Protein AF-A0A1F9WKV0-F1 (afdb_monomer_lite)

Foldseek 3Di:
DDDDDDDDDDDDDDDPDDDDPPPPPPFDWFKKAQADDDPVQDAPDPALQVQCCVQQPHPDADCAAQFPPGRDGFDHFTWIWTPDPVGRFIFTGGHHPVVSVVHGDMGTGTPSTDGHGSPCCVGVVPD

Structure (mmCIF, N/CA/C/O backbone):
data_AF-A0A1F9WKV0-F1
#
_entry.id   AF-A0A1F9WKV0-F1
#
loop_
_atom_site.group_PDB
_atom_site.id
_atom_site.type_symbol
_atom_site.label_atom_id
_atom_site.label_alt_id
_atom_site.label_comp_id
_atom_site.label_asym_id
_atom_site.label_entity_id
_atom_site.label_seq_id
_atom_site.pdbx_PDB_ins_code
_atom_site.Cartn_x
_atom_site.Cartn_y
_atom_site.Cartn_z
_atom_site.occupancy
_atom_site.B_iso_or_equiv
_atom_site.auth_seq_id
_atom_site.auth_comp_id
_atom_site.auth_asym_id
_atom_site.auth_atom_id
_atom_site.pdbx_PDB_model_num
ATOM 1 N N . MET A 1 1 ? -14.863 81.003 -12.537 1.00 40.56 1 MET A N 1
ATOM 2 C CA . MET A 1 1 ? -15.335 80.051 -13.563 1.00 40.56 1 MET A CA 1
ATOM 3 C C . MET A 1 1 ? -14.531 78.778 -13.383 1.00 40.56 1 MET A C 1
ATOM 5 O O . MET A 1 1 ? -13.313 78.868 -13.305 1.00 40.56 1 MET A O 1
ATOM 9 N N . LEU A 1 2 ? -15.208 77.649 -13.170 1.00 36.56 2 LEU A N 1
ATOM 10 C CA . LEU A 1 2 ? -14.576 76.341 -12.999 1.00 36.56 2 LEU A CA 1
ATOM 11 C C . LEU A 1 2 ? -13.842 75.949 -14.285 1.00 36.56 2 LEU A C 1
ATOM 13 O O . LEU A 1 2 ? -14.409 76.089 -15.364 1.00 36.56 2 LEU A O 1
ATOM 17 N N . ASN A 1 3 ? -12.619 75.439 -14.169 1.00 33.00 3 ASN A N 1
ATOM 18 C CA . ASN A 1 3 ? -12.333 74.047 -14.508 1.00 33.00 3 ASN A CA 1
ATOM 19 C C . ASN A 1 3 ? -10.901 73.684 -14.121 1.00 33.00 3 ASN A C 1
ATOM 21 O O . ASN A 1 3 ? -9.971 74.483 -14.202 1.00 33.00 3 ASN A O 1
ATOM 25 N N . ALA A 1 4 ? -10.795 72.460 -13.633 1.00 35.16 4 ALA A N 1
ATOM 26 C CA . ALA A 1 4 ? -9.629 71.859 -13.037 1.00 35.16 4 ALA A CA 1
ATOM 27 C C . ALA A 1 4 ? -8.910 70.956 -14.052 1.00 35.16 4 ALA A C 1
ATOM 29 O O . ALA A 1 4 ? -9.518 70.511 -15.021 1.00 35.16 4 ALA A O 1
ATOM 30 N N . HIS A 1 5 ? -7.631 70.677 -13.803 1.00 31.47 5 HIS A N 1
ATOM 31 C CA . HIS A 1 5 ? -7.059 69.333 -13.627 1.00 31.47 5 HIS A CA 1
ATOM 32 C C . HIS A 1 5 ? -5.534 69.431 -13.703 1.00 31.47 5 HIS A C 1
ATOM 34 O O . HIS A 1 5 ? -4.961 69.930 -14.670 1.00 31.47 5 HIS A O 1
ATOM 40 N N . GLY A 1 6 ? -4.907 69.022 -12.599 1.00 36.81 6 GLY A N 1
ATOM 41 C CA . GLY A 1 6 ? -3.469 69.050 -12.389 1.00 36.81 6 GLY A CA 1
ATOM 42 C C . GLY A 1 6 ? -2.719 67.950 -13.148 1.00 36.81 6 GLY A C 1
ATOM 43 O O . GLY A 1 6 ? -3.337 67.057 -13.729 1.00 36.81 6 GLY A O 1
ATOM 44 N N . PRO A 1 7 ? -1.380 68.027 -13.152 1.00 43.78 7 PRO A N 1
ATOM 45 C CA . PRO A 1 7 ? -0.519 67.178 -13.962 1.00 43.78 7 PRO A CA 1
ATOM 46 C C . PRO A 1 7 ? -0.025 65.931 -13.212 1.00 43.78 7 PRO A C 1
ATOM 48 O O . PRO A 1 7 ? 0.109 65.928 -11.990 1.00 43.78 7 PRO A O 1
ATOM 51 N N . GLY A 1 8 ? 0.348 64.914 -13.989 1.00 33.75 8 GLY A N 1
ATOM 52 C CA . GLY A 1 8 ? 1.022 63.694 -13.538 1.00 33.75 8 GLY A CA 1
ATOM 53 C C . GLY A 1 8 ? 0.222 62.461 -13.954 1.00 33.75 8 GLY A C 1
ATOM 54 O O . GLY A 1 8 ? -0.997 62.477 -13.926 1.00 33.75 8 GLY A O 1
ATOM 55 N N . SER A 1 9 ? 0.797 61.349 -14.380 1.00 35.16 9 SER A N 1
ATOM 56 C CA . SER A 1 9 ? 2.184 60.900 -14.401 1.00 35.16 9 SER A CA 1
ATOM 57 C C . SER A 1 9 ? 2.159 59.498 -15.025 1.00 35.16 9 SER A C 1
ATOM 59 O O . SER A 1 9 ? 1.165 58.796 -14.880 1.00 35.16 9 SER A O 1
ATOM 61 N N . VAL A 1 10 ? 3.239 59.154 -15.728 1.00 38.50 10 VAL A N 1
ATOM 62 C CA . VAL A 1 10 ? 3.766 57.823 -16.095 1.00 38.50 10 VAL A CA 1
ATOM 63 C C . VAL A 1 10 ? 2.858 56.581 -16.005 1.00 38.50 10 VAL A C 1
ATOM 65 O O . VAL A 1 10 ? 2.289 56.251 -14.970 1.00 38.50 10 VAL A O 1
ATOM 68 N N . GLN A 1 11 ? 2.838 55.817 -17.101 1.00 41.34 11 GLN A N 1
ATOM 69 C CA . GLN A 1 11 ? 2.266 54.475 -17.155 1.00 41.34 11 GLN A CA 1
ATOM 70 C C . GLN A 1 11 ? 2.958 53.536 -16.155 1.00 41.34 11 GLN A C 1
ATOM 72 O O . GLN A 1 11 ? 4.177 53.385 -16.184 1.00 41.34 11 GLN A O 1
ATOM 77 N N . TYR A 1 12 ? 2.167 52.864 -15.324 1.00 34.97 12 TYR A N 1
ATOM 78 C CA . TYR A 1 12 ? 2.521 51.588 -14.716 1.00 34.97 12 TYR A CA 1
ATOM 79 C C . TYR A 1 12 ? 1.264 50.718 -14.666 1.00 34.97 12 TYR A C 1
ATOM 81 O O . TYR A 1 12 ? 0.156 51.195 -14.416 1.00 34.97 12 TYR A O 1
ATOM 89 N N . GLU A 1 13 ? 1.449 49.456 -15.030 1.00 46.75 13 GLU A N 1
ATOM 90 C CA . GLU A 1 13 ? 0.392 48.484 -15.258 1.00 46.75 13 GLU A CA 1
ATOM 91 C C . GLU A 1 13 ? -0.344 48.115 -13.964 1.00 46.75 13 GLU A C 1
ATOM 93 O O . GLU A 1 13 ? 0.169 48.234 -12.850 1.00 46.75 13 GLU A O 1
ATOM 98 N N . ILE A 1 14 ? -1.592 47.703 -14.166 1.00 49.41 14 ILE A N 1
ATOM 99 C CA . ILE A 1 14 ? -2.643 47.494 -13.175 1.00 49.41 14 ILE A CA 1
ATOM 100 C C . ILE A 1 14 ? -2.153 46.661 -11.982 1.00 49.41 14 ILE A C 1
ATOM 102 O O . ILE A 1 14 ? -1.659 45.540 -12.107 1.00 49.41 14 ILE A O 1
ATOM 106 N N . THR A 1 15 ? -2.365 47.241 -10.805 1.00 42.72 15 THR A N 1
ATOM 107 C CA . THR A 1 15 ? -2.145 46.679 -9.477 1.00 42.72 15 THR A CA 1
ATOM 108 C C . THR A 1 15 ? -2.878 45.346 -9.299 1.00 42.72 15 THR A C 1
ATOM 110 O O . THR A 1 15 ? -4.099 45.322 -9.133 1.00 42.72 15 THR A O 1
ATOM 113 N N . HIS A 1 16 ? -2.141 44.236 -9.255 1.00 49.53 16 HIS A N 1
ATOM 114 C CA . HIS A 1 16 ? -2.632 43.019 -8.611 1.00 49.53 16 HIS A CA 1
ATOM 115 C C . HIS A 1 16 ? -2.554 43.231 -7.096 1.00 49.53 16 HIS A C 1
ATOM 117 O O . HIS A 1 16 ? -1.478 43.239 -6.501 1.00 49.53 16 HIS A O 1
ATOM 123 N N . ASN A 1 17 ? -3.717 43.490 -6.503 1.00 48.78 17 ASN A N 1
ATOM 124 C CA . ASN A 1 17 ? -3.895 43.732 -5.080 1.00 48.78 17 ASN A CA 1
ATOM 125 C C . ASN A 1 17 ? -3.633 42.439 -4.273 1.00 48.78 17 ASN A C 1
ATOM 127 O O . ASN A 1 17 ? -4.150 41.373 -4.600 1.00 48.78 17 ASN A O 1
ATOM 131 N N . LEU A 1 18 ? -2.804 42.581 -3.241 1.00 52.28 18 LEU A N 1
ATOM 132 C CA . LEU A 1 18 ? -2.291 41.598 -2.270 1.00 52.28 18 LEU A CA 1
ATOM 133 C C . LEU A 1 18 ? -3.406 40.949 -1.401 1.00 52.28 18 LEU A C 1
ATOM 135 O O . LEU A 1 18 ? -4.540 41.422 -1.435 1.00 52.28 18 LEU A O 1
ATOM 139 N N . PRO A 1 19 ? -3.096 40.083 -0.411 1.00 55.91 19 PRO A N 1
ATOM 140 C CA . PRO A 1 19 ? -2.263 38.874 -0.391 1.00 55.91 19 PRO A CA 1
ATOM 141 C C . PRO A 1 19 ? -3.068 37.691 0.201 1.00 55.91 19 PRO A C 1
ATOM 143 O O . PRO A 1 19 ? -3.795 37.865 1.178 1.00 55.91 19 PRO A O 1
ATOM 146 N N . TYR A 1 20 ? -2.907 36.463 -0.296 1.00 40.81 20 TYR A N 1
ATOM 147 C CA . TYR A 1 20 ? -3.267 35.304 0.528 1.00 40.81 20 TYR A CA 1
ATOM 148 C C . TYR A 1 20 ? -1.985 34.599 0.947 1.00 40.81 20 TYR A C 1
ATOM 150 O O . TYR A 1 20 ? -1.238 34.088 0.114 1.00 40.81 20 TYR A O 1
ATOM 158 N N . ASP A 1 21 ? -1.715 34.648 2.251 1.00 53.88 21 ASP A N 1
ATOM 159 C CA . ASP A 1 21 ? -0.762 33.780 2.9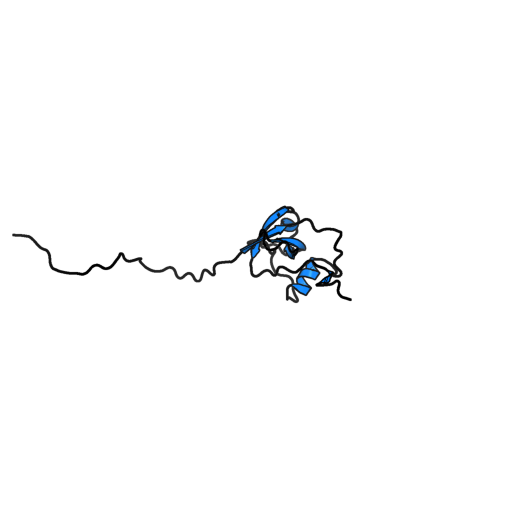27 1.00 53.88 21 ASP A CA 1
ATOM 160 C C . ASP A 1 21 ? -1.202 32.332 2.685 1.00 53.88 21 ASP A C 1
ATOM 162 O O . ASP A 1 21 ? -2.062 31.785 3.371 1.00 53.88 21 ASP A O 1
ATOM 166 N N . GLN A 1 22 ? -0.685 31.740 1.613 1.00 49.44 22 GLN A N 1
ATOM 167 C CA . GLN A 1 22 ? -0.850 30.327 1.333 1.00 49.44 22 GLN A CA 1
ATOM 168 C C . GLN A 1 22 ? 0.457 29.630 1.631 1.00 49.44 22 GLN A C 1
ATOM 170 O O . GLN A 1 22 ? 1.194 29.213 0.741 1.00 49.44 22 GLN A O 1
ATOM 175 N N . THR A 1 23 ? 0.650 29.329 2.905 1.00 49.75 23 THR A N 1
ATOM 176 C CA . THR A 1 23 ? 1.212 28.032 3.287 1.00 49.75 23 THR A CA 1
ATOM 177 C C . THR A 1 23 ? 0.257 26.890 2.875 1.00 49.75 23 THR A C 1
ATOM 179 O O . THR A 1 23 ? -0.070 26.006 3.653 1.00 49.75 23 THR A O 1
ATOM 182 N N . THR A 1 24 ? -0.234 26.872 1.631 1.00 49.72 24 THR A N 1
ATOM 183 C CA . THR A 1 24 ? -0.907 25.710 1.049 1.00 49.72 24 THR A CA 1
ATOM 184 C C . THR A 1 24 ? 0.169 24.928 0.320 1.00 49.72 24 THR A C 1
ATOM 186 O O . THR A 1 24 ? 0.424 25.133 -0.865 1.00 49.72 24 THR A O 1
ATOM 189 N N . THR A 1 25 ? 0.861 24.053 1.049 1.00 51.12 25 THR A N 1
ATOM 190 C CA . THR A 1 25 ? 1.670 23.007 0.423 1.00 51.12 25 THR A CA 1
ATOM 191 C C . THR A 1 25 ? 0.786 22.323 -0.610 1.00 51.12 25 THR A C 1
ATOM 193 O O . THR A 1 25 ? -0.270 21.802 -0.254 1.00 51.12 25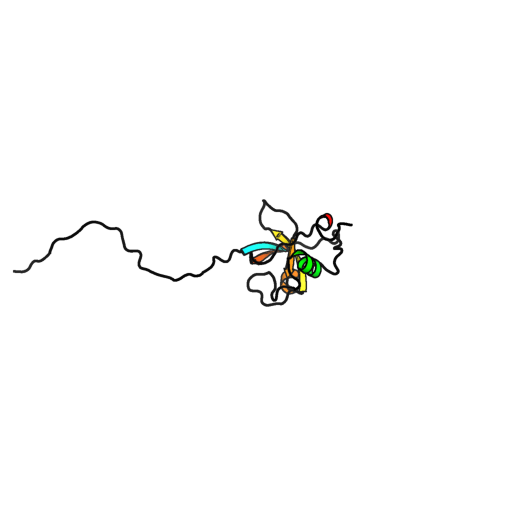 THR A O 1
ATOM 196 N N . LYS A 1 26 ? 1.165 22.385 -1.886 1.00 54.91 26 LYS A N 1
ATOM 197 C CA . LYS A 1 26 ? 0.454 21.721 -2.976 1.00 54.91 26 LYS A CA 1
ATOM 198 C C . LYS A 1 26 ? 0.460 20.224 -2.655 1.00 54.91 26 LYS A C 1
ATOM 200 O O . LYS A 1 26 ? 1.476 19.569 -2.877 1.00 54.91 26 LYS A O 1
ATOM 205 N N . GLU A 1 27 ? -0.606 19.714 -2.030 1.00 64.19 27 GLU A N 1
ATOM 206 C CA . GLU A 1 27 ? -0.724 18.295 -1.699 1.00 64.19 27 GLU A CA 1
ATOM 207 C C . GLU A 1 27 ? -0.592 17.530 -3.010 1.00 64.19 27 GLU A C 1
ATOM 209 O O . GLU A 1 27 ? -1.445 17.614 -3.893 1.00 64.19 27 GLU A O 1
ATOM 214 N N . THR A 1 28 ? 0.553 16.878 -3.177 1.00 81.88 28 THR A N 1
ATOM 215 C CA . THR A 1 28 ? 0.796 16.047 -4.345 1.00 81.88 28 THR A CA 1
ATOM 216 C C . THR A 1 28 ? 0.140 14.710 -4.033 1.00 81.88 28 THR A C 1
ATOM 218 O O . THR A 1 28 ? 0.292 14.177 -2.927 1.00 81.88 28 THR A O 1
ATOM 221 N N . LEU A 1 29 ? -0.703 14.266 -4.961 1.00 89.62 29 LEU A N 1
ATOM 222 C CA . LEU A 1 29 ? -1.415 13.004 -4.884 1.00 89.62 29 LEU A CA 1
ATOM 223 C C . LEU A 1 29 ? -0.915 12.115 -6.013 1.00 89.62 29 LEU A C 1
ATOM 225 O O . LEU A 1 29 ? -0.805 12.542 -7.166 1.00 89.62 29 LEU A O 1
ATOM 229 N N . THR A 1 30 ? -0.685 10.855 -5.680 1.00 93.44 30 THR A N 1
ATOM 230 C CA . THR A 1 30 ? -0.373 9.807 -6.634 1.00 93.44 30 THR A CA 1
ATOM 231 C C . THR A 1 30 ? -1.629 8.987 -6.877 1.00 93.44 30 THR A C 1
ATOM 233 O O . THR A 1 30 ? -2.137 8.319 -5.976 1.00 93.44 30 THR A O 1
A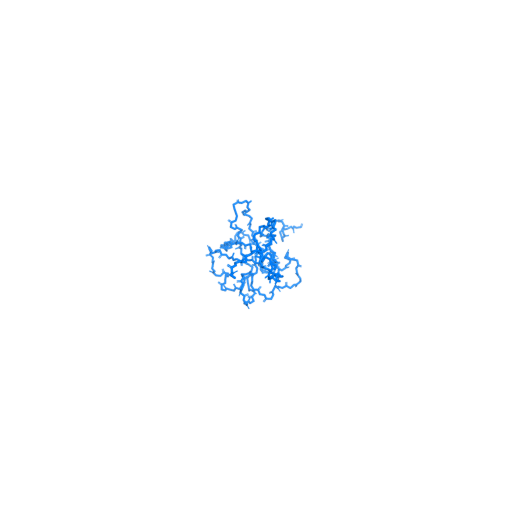TOM 236 N N . LYS A 1 31 ? -2.119 9.012 -8.118 1.00 95.00 31 LYS A N 1
ATOM 237 C CA . LYS A 1 31 ? -3.254 8.185 -8.520 1.00 95.00 31 LYS A CA 1
ATOM 238 C C . LYS A 1 31 ? -2.800 6.751 -8.795 1.00 95.00 31 LYS A C 1
ATOM 240 O O . LYS A 1 31 ? -1.882 6.525 -9.594 1.00 95.00 31 LYS A O 1
ATOM 245 N N . VAL A 1 32 ? -3.444 5.795 -8.135 1.00 95.25 32 VAL A N 1
ATOM 246 C CA . VAL A 1 32 ? -3.151 4.366 -8.265 1.00 95.25 32 VAL A CA 1
ATOM 247 C C . VAL A 1 32 ? -4.430 3.561 -8.453 1.00 95.25 32 VAL A C 1
ATOM 249 O O . VAL A 1 32 ? -5.438 3.843 -7.821 1.00 95.25 32 VAL A O 1
ATOM 252 N N . THR A 1 33 ? -4.391 2.516 -9.265 1.00 95.31 33 THR A N 1
ATOM 253 C CA . THR A 1 33 ? -5.496 1.569 -9.416 1.00 95.31 33 THR A CA 1
ATOM 254 C C . THR A 1 33 ? -5.294 0.397 -8.468 1.00 95.31 33 THR A C 1
ATOM 256 O O . THR A 1 33 ? -4.237 -0.236 -8.497 1.00 95.31 33 THR A O 1
ATOM 259 N N . ASN A 1 34 ? -6.310 0.075 -7.661 1.00 93.31 34 ASN A N 1
ATOM 260 C CA . ASN A 1 34 ? -6.354 -1.163 -6.884 1.00 93.31 34 ASN A CA 1
ATOM 261 C C . ASN A 1 34 ? -6.473 -2.354 -7.839 1.00 93.31 34 ASN A C 1
ATOM 263 O O . ASN A 1 34 ? -7.487 -2.525 -8.512 1.00 93.31 34 ASN A O 1
ATOM 267 N N . ILE A 1 35 ? -5.428 -3.169 -7.922 1.00 89.44 35 ILE A N 1
ATOM 268 C CA . ILE A 1 35 ? -5.385 -4.346 -8.783 1.00 89.44 35 ILE A CA 1
ATOM 269 C C . ILE A 1 35 ? -5.633 -5.585 -7.930 1.00 89.44 35 ILE A C 1
ATOM 271 O O . ILE A 1 35 ? -5.121 -5.704 -6.819 1.00 89.44 35 ILE A O 1
ATOM 275 N N . ASN A 1 36 ? -6.439 -6.520 -8.434 1.00 74.88 36 ASN A N 1
ATOM 276 C CA . ASN A 1 36 ? -6.705 -7.752 -7.702 1.00 74.88 36 ASN A CA 1
ATOM 277 C C . ASN A 1 36 ? -5.370 -8.458 -7.420 1.00 74.88 36 ASN A C 1
ATOM 279 O O . ASN A 1 36 ? -4.609 -8.724 -8.354 1.00 74.88 36 ASN A O 1
ATOM 283 N N . GLY A 1 37 ? -5.061 -8.709 -6.146 1.00 66.12 37 GLY A N 1
ATOM 284 C CA . GLY A 1 37 ? -3.807 -9.348 -5.764 1.00 66.12 37 GLY A CA 1
ATOM 285 C C . GLY A 1 37 ? -3.730 -10.740 -6.381 1.00 66.12 37 GLY A C 1
ATOM 286 O O . GLY A 1 37 ? -4.634 -11.551 -6.196 1.00 66.12 37 GLY A O 1
ATOM 287 N N . THR A 1 38 ? -2.668 -11.034 -7.127 1.00 58.50 38 THR A N 1
ATOM 288 C CA . THR A 1 38 ? -2.495 -12.373 -7.700 1.00 58.50 38 THR A CA 1
ATOM 289 C C . THR A 1 38 ? -2.074 -13.335 -6.605 1.00 58.50 38 THR A C 1
ATOM 291 O O . THR A 1 38 ? -1.040 -13.130 -5.963 1.00 58.50 38 THR A O 1
ATOM 294 N N . SER A 1 39 ? -2.821 -14.423 -6.457 1.00 56.00 39 SER A N 1
ATOM 295 C CA . SER A 1 39 ? -2.452 -15.599 -5.664 1.00 56.00 39 SER A CA 1
ATOM 296 C C . SER A 1 39 ? -1.089 -16.201 -6.042 1.00 56.00 39 SER A C 1
ATOM 298 O O . SER A 1 39 ? -0.531 -16.968 -5.264 1.00 56.00 39 SER A O 1
ATOM 300 N N . ASP A 1 40 ? -0.527 -15.834 -7.197 1.00 59.25 40 ASP A N 1
ATOM 301 C CA . ASP A 1 40 ? 0.740 -16.368 -7.709 1.00 59.25 40 ASP A CA 1
ATOM 302 C C . ASP A 1 40 ? 1.991 -15.791 -7.026 1.00 59.25 40 ASP A C 1
ATOM 304 O O . ASP A 1 40 ? 3.053 -16.412 -7.049 1.00 59.25 40 ASP A O 1
ATOM 308 N N . ASN A 1 41 ? 1.883 -14.640 -6.351 1.00 68.38 41 ASN A N 1
ATOM 309 C CA . ASN A 1 41 ? 2.985 -14.059 -5.582 1.00 68.38 41 ASN A CA 1
ATOM 310 C C . ASN A 1 41 ? 2.756 -14.305 -4.091 1.00 68.38 41 ASN A C 1
ATOM 312 O O . ASN A 1 41 ? 2.179 -13.486 -3.379 1.00 68.38 41 ASN A O 1
ATOM 316 N N . THR A 1 42 ? 3.210 -15.456 -3.595 1.00 82.38 42 THR A N 1
ATOM 317 C CA . THR A 1 42 ? 3.155 -15.729 -2.154 1.00 82.38 42 THR A CA 1
ATOM 318 C C . THR A 1 42 ? 4.188 -14.862 -1.435 1.00 82.38 42 THR A C 1
ATOM 320 O O . THR A 1 42 ? 5.396 -15.097 -1.523 1.00 82.38 42 THR A O 1
ATOM 323 N N . CYS A 1 43 ? 3.712 -13.843 -0.719 1.00 88.25 43 CYS A N 1
ATOM 324 C CA . CYS A 1 43 ? 4.546 -13.045 0.168 1.00 88.25 43 CYS A CA 1
ATOM 325 C C . CYS A 1 43 ? 5.161 -13.939 1.256 1.00 88.25 43 CYS A C 1
ATOM 327 O O . CYS A 1 43 ? 4.464 -14.752 1.857 1.00 88.25 43 CYS A O 1
ATOM 329 N N . LYS A 1 44 ? 6.459 -13.775 1.543 1.00 90.56 44 LYS A N 1
ATOM 330 C CA . LYS A 1 44 ? 7.122 -14.477 2.660 1.00 90.56 44 LYS A CA 1
ATOM 331 C C . LYS A 1 44 ? 6.979 -13.749 4.002 1.00 90.56 44 LYS A C 1
ATOM 333 O O . LYS A 1 44 ? 7.500 -14.214 5.013 1.00 90.56 44 LYS A O 1
ATOM 338 N N . CYS A 1 45 ? 6.320 -12.593 4.019 1.00 89.31 45 CYS A N 1
ATOM 339 C CA . CYS A 1 45 ? 5.873 -11.949 5.251 1.00 89.31 45 CYS A CA 1
ATOM 340 C C . CYS A 1 45 ? 4.547 -12.572 5.714 1.00 89.31 45 CYS A C 1
ATOM 342 O O . CYS A 1 45 ? 3.828 -13.162 4.914 1.00 89.31 45 CYS A O 1
ATOM 344 N N . SER A 1 46 ? 4.189 -12.396 6.990 1.00 89.94 46 SER A N 1
ATOM 345 C CA . SER A 1 46 ? 2.930 -12.919 7.549 1.00 89.94 46 SER A CA 1
ATOM 346 C C . SER A 1 46 ? 1.676 -12.386 6.840 1.00 89.94 46 SER A C 1
ATOM 348 O O . SER A 1 46 ? 0.635 -13.034 6.859 1.00 89.94 46 SER A O 1
ATOM 350 N N . SER A 1 47 ? 1.761 -11.202 6.226 1.00 92.31 47 SER A N 1
ATOM 351 C CA . SER A 1 47 ? 0.736 -10.626 5.354 1.00 92.31 47 SER A CA 1
ATOM 352 C C . SER A 1 47 ? 1.348 -9.558 4.442 1.00 92.31 47 SER A C 1
ATOM 354 O O . SER A 1 47 ? 2.449 -9.062 4.699 1.00 92.31 47 SER A O 1
ATOM 356 N N . TRP A 1 48 ? 0.615 -9.138 3.409 1.00 93.94 48 TRP A N 1
ATOM 357 C CA . TRP A 1 48 ? 1.006 -7.985 2.590 1.00 93.94 48 TRP A CA 1
ATOM 358 C C . TRP A 1 48 ? 0.986 -6.660 3.364 1.00 93.94 48 TRP A C 1
ATOM 360 O O . TRP A 1 48 ? 1.747 -5.751 3.043 1.00 93.94 48 TRP A O 1
ATOM 370 N N . LEU A 1 49 ? 0.174 -6.546 4.419 1.00 94.44 49 LEU A N 1
ATOM 371 C CA . LEU A 1 49 ? 0.205 -5.372 5.294 1.00 94.44 49 LEU A CA 1
ATOM 372 C C . LEU A 1 49 ? 1.508 -5.325 6.107 1.00 94.44 49 LEU A C 1
ATOM 374 O O . LEU A 1 49 ? 2.150 -4.280 6.189 1.00 94.44 49 LEU A O 1
ATOM 378 N N . GLU A 1 50 ? 1.945 -6.470 6.636 1.00 93.81 50 GLU A N 1
ATOM 379 C CA . GLU A 1 50 ? 3.240 -6.587 7.317 1.00 93.81 50 GLU A CA 1
ATOM 380 C C . GLU A 1 50 ? 4.413 -6.403 6.347 1.00 93.81 50 GLU A C 1
ATOM 382 O O . GLU A 1 50 ? 5.436 -5.825 6.712 1.00 93.81 50 GLU A O 1
ATOM 387 N N . HIS A 1 51 ? 4.264 -6.831 5.090 1.00 94.56 51 HIS A N 1
ATOM 388 C CA . HIS A 1 51 ? 5.225 -6.523 4.032 1.00 94.56 51 HIS A CA 1
ATOM 389 C C . HIS A 1 51 ? 5.362 -5.016 3.834 1.00 94.56 51 HIS A C 1
ATOM 391 O O . HIS A 1 51 ? 6.473 -4.486 3.871 1.00 94.56 51 HIS A O 1
ATOM 397 N N . TRP A 1 52 ? 4.240 -4.309 3.685 1.00 95.38 52 TRP A N 1
ATOM 398 C CA . TRP A 1 52 ? 4.260 -2.856 3.571 1.00 95.38 52 TRP A CA 1
ATOM 399 C C . TRP A 1 52 ? 4.915 -2.206 4.785 1.00 95.38 52 TRP A C 1
ATOM 401 O O . TRP A 1 52 ? 5.776 -1.354 4.619 1.00 95.38 52 TRP A O 1
ATOM 411 N N . LYS A 1 53 ? 4.575 -2.644 5.999 1.00 94.62 53 LYS A N 1
ATOM 412 C CA . LYS A 1 53 ? 5.189 -2.143 7.234 1.0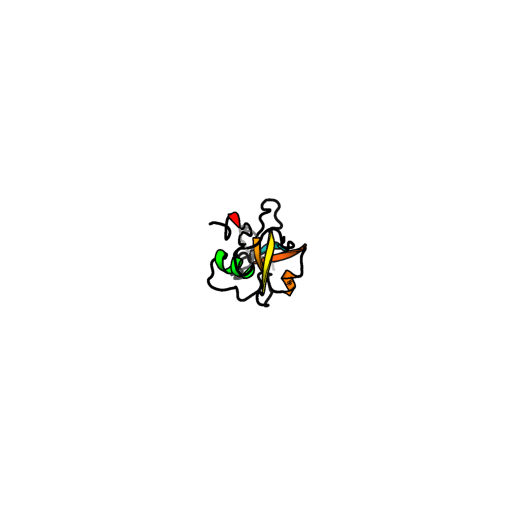0 94.62 53 LYS A CA 1
ATOM 413 C C . LYS A 1 53 ? 6.711 -2.304 7.205 1.00 94.62 53 LYS A C 1
ATOM 415 O O . LYS A 1 53 ? 7.441 -1.332 7.368 1.00 94.62 53 LYS A O 1
ATOM 420 N N . LYS A 1 54 ? 7.191 -3.515 6.906 1.00 93.38 54 LYS A N 1
ATOM 421 C CA . LYS A 1 54 ? 8.619 -3.859 6.881 1.00 93.38 54 LYS A CA 1
ATOM 422 C C . LYS A 1 54 ? 9.420 -3.046 5.859 1.00 93.38 54 LYS A C 1
ATOM 424 O O . LYS A 1 54 ? 10.538 -2.638 6.159 1.00 93.38 54 LYS A O 1
ATOM 429 N N . TYR A 1 55 ? 8.883 -2.841 4.656 1.00 93.19 55 TYR A N 1
ATOM 430 C CA . TYR A 1 55 ? 9.612 -2.214 3.541 1.00 93.19 55 TYR A CA 1
ATOM 431 C C . TYR A 1 55 ? 9.208 -0.755 3.270 1.00 93.19 55 TYR A C 1
ATOM 433 O O . TYR A 1 55 ? 9.882 -0.059 2.517 1.00 93.19 55 TYR A O 1
ATOM 441 N N . GLY A 1 56 ? 8.138 -0.269 3.897 1.00 89.12 56 GLY A N 1
ATOM 442 C CA . GLY A 1 56 ? 7.628 1.103 3.804 1.00 89.12 56 GLY A CA 1
ATOM 443 C C . GLY A 1 56 ? 8.358 2.098 4.705 1.00 89.12 56 GLY A C 1
ATOM 444 O O . GLY A 1 56 ? 8.024 3.279 4.699 1.00 89.12 56 GLY A O 1
ATOM 445 N N . GLY A 1 57 ? 9.374 1.642 5.444 1.00 69.19 57 GLY A N 1
ATOM 446 C CA . GLY A 1 57 ? 10.271 2.504 6.215 1.00 69.19 57 GLY A CA 1
ATOM 447 C C . GLY A 1 57 ? 9.787 2.844 7.625 1.00 69.19 57 GLY A C 1
ATOM 448 O O . GLY A 1 57 ? 10.255 3.830 8.185 1.00 69.19 57 GLY A O 1
ATOM 449 N N . GLY A 1 58 ? 8.877 2.052 8.204 1.00 71.38 58 GLY A N 1
ATOM 450 C CA . GLY A 1 58 ? 8.365 2.268 9.557 1.00 71.38 58 GLY A CA 1
ATOM 451 C C . GLY A 1 58 ? 8.361 1.006 10.418 1.00 71.38 58 GLY A C 1
ATOM 452 O O . GLY A 1 58 ? 8.191 -0.109 9.934 1.00 71.38 58 GLY A O 1
ATOM 453 N N . SER A 1 59 ? 8.502 1.186 11.730 1.00 79.81 59 SER A N 1
ATOM 454 C CA . SER A 1 59 ? 8.218 0.150 12.735 1.00 79.81 59 SER A CA 1
ATOM 455 C C . SER A 1 59 ? 6.715 -0.031 12.987 1.00 79.81 59 SER A C 1
ATOM 457 O O . SER A 1 59 ? 6.310 -0.992 13.642 1.00 79.81 59 SER A O 1
ATOM 459 N N . GLU A 1 60 ? 5.882 0.869 12.461 1.00 90.00 60 GLU A N 1
ATOM 460 C CA . GLU A 1 60 ? 4.444 0.956 12.710 1.00 90.00 60 GLU A CA 1
ATOM 461 C C . GLU A 1 60 ? 3.657 1.144 11.407 1.00 90.00 60 GLU A C 1
ATOM 463 O O . GLU A 1 60 ? 4.179 1.625 10.400 1.00 90.00 60 GLU A O 1
ATOM 468 N N . LEU A 1 61 ? 2.383 0.750 11.436 1.00 91.81 61 LEU A N 1
ATOM 469 C CA . LEU A 1 61 ? 1.437 1.040 10.361 1.00 91.81 61 LEU A CA 1
ATOM 470 C C . LEU A 1 61 ? 1.002 2.508 10.420 1.00 91.81 61 LEU A C 1
ATOM 472 O O . LEU A 1 61 ? 0.976 3.093 11.506 1.00 91.81 61 LEU A O 1
ATOM 476 N N . PRO A 1 62 ? 0.610 3.116 9.286 1.00 91.88 62 PRO A N 1
ATOM 477 C CA . PRO A 1 62 ? 0.071 4.458 9.320 1.00 91.88 62 PRO A CA 1
ATOM 478 C C . PRO A 1 62 ? -1.233 4.453 10.110 1.00 91.88 62 PRO A C 1
ATOM 480 O O . PRO A 1 62 ? -1.999 3.487 10.107 1.00 91.88 62 PRO A O 1
ATOM 483 N N . LYS A 1 63 ? -1.505 5.578 10.770 1.00 93.06 63 LYS A N 1
ATOM 484 C CA . LYS A 1 63 ? -2.735 5.758 11.546 1.00 93.06 63 LYS A CA 1
ATOM 485 C C . LYS A 1 63 ? -3.990 5.601 10.678 1.00 93.06 63 LYS A C 1
ATOM 487 O O . LYS A 1 63 ? -5.021 5.149 11.172 1.00 93.06 63 LYS A O 1
ATOM 492 N N . TRP A 1 64 ? -3.880 5.970 9.403 1.00 94.50 64 TRP A N 1
ATOM 493 C CA . TRP A 1 64 ? -4.980 6.067 8.456 1.00 94.50 64 TRP A CA 1
ATOM 494 C C . TRP A 1 64 ? -4.691 5.286 7.175 1.00 94.50 64 TRP A C 1
ATOM 496 O O . TRP A 1 64 ? -3.537 5.075 6.801 1.00 94.50 64 TRP A O 1
ATOM 506 N N . CYS A 1 65 ? -5.766 4.872 6.515 1.00 95.75 65 CYS A N 1
ATOM 507 C CA . CYS A 1 65 ? -5.778 4.320 5.170 1.00 95.75 65 CYS A CA 1
ATOM 508 C C . CYS A 1 65 ? -5.072 5.263 4.181 1.00 95.75 65 CYS A C 1
ATOM 510 O O . CYS A 1 65 ? -5.173 6.482 4.301 1.00 95.75 65 CYS A O 1
ATOM 512 N N . ALA A 1 66 ? -4.375 4.687 3.201 1.00 95.19 66 ALA A N 1
ATOM 513 C CA . ALA A 1 66 ? -3.616 5.440 2.205 1.00 95.19 66 ALA A CA 1
ATOM 514 C C . ALA A 1 66 ? -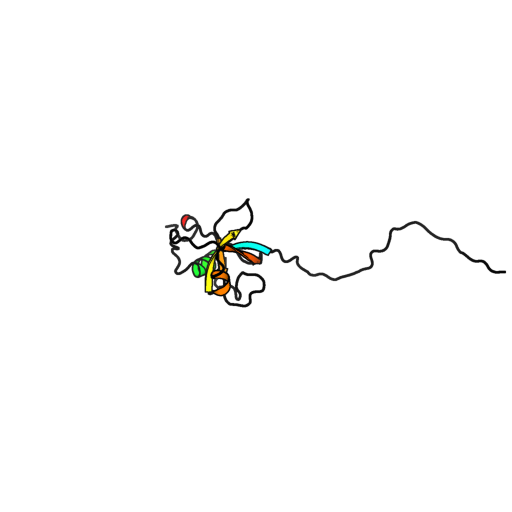4.487 6.309 1.280 1.00 95.19 66 ALA A C 1
ATOM 516 O O . ALA A 1 66 ? -4.006 7.330 0.791 1.00 95.19 66 ALA A O 1
ATOM 517 N N . GLU A 1 67 ? -5.747 5.919 1.055 1.00 95.75 67 GLU A N 1
ATOM 518 C CA . GLU A 1 67 ? -6.713 6.731 0.305 1.00 95.75 67 GLU A CA 1
ATOM 519 C C . GLU A 1 67 ? -6.926 8.096 0.968 1.00 95.75 67 GLU A C 1
ATOM 521 O O . GLU A 1 67 ? -7.232 8.197 2.165 1.00 95.75 67 GLU A O 1
ATOM 526 N N . LYS A 1 68 ? -6.798 9.155 0.172 1.00 93.44 68 LYS A N 1
ATOM 527 C CA . LYS A 1 68 ? -6.877 10.535 0.629 1.00 93.44 68 LYS A CA 1
ATOM 528 C C . LYS A 1 68 ? -8.225 10.812 1.292 1.00 93.44 68 LYS A C 1
ATOM 530 O O . LYS A 1 68 ? -9.299 10.543 0.770 1.00 93.44 68 LYS A O 1
ATOM 535 N N . GLY A 1 69 ? -8.160 11.388 2.491 1.00 92.19 69 GLY A N 1
ATOM 536 C CA . GLY A 1 69 ? -9.347 11.743 3.273 1.00 92.19 69 GLY A CA 1
ATOM 537 C C . GLY A 1 69 ? -10.000 10.563 3.997 1.00 92.19 69 GLY A C 1
ATOM 538 O O . GLY A 1 69 ? -10.949 10.767 4.754 1.00 92.19 69 GLY A O 1
ATOM 539 N N . CYS A 1 70 ? -9.488 9.338 3.845 1.00 95.50 70 CYS A N 1
ATOM 540 C CA . CYS A 1 70 ? -9.970 8.209 4.622 1.00 95.50 70 CYS A CA 1
ATOM 541 C C . CYS A 1 70 ? -9.388 8.222 6.041 1.00 95.50 70 CYS A C 1
ATOM 543 O O . CYS A 1 70 ? -8.179 8.172 6.235 1.00 95.50 70 CYS A O 1
ATOM 545 N N . VAL A 1 71 ? -10.261 8.205 7.048 1.00 95.75 71 VAL A N 1
ATOM 546 C CA . VAL A 1 71 ? -9.881 8.159 8.476 1.00 95.75 71 VAL A CA 1
ATOM 547 C C . VAL A 1 71 ? -10.038 6.766 9.098 1.00 95.75 71 VAL A C 1
ATOM 549 O O . VAL A 1 71 ? -10.031 6.612 10.316 1.00 95.75 71 VAL A O 1
ATOM 552 N N . GLN A 1 72 ? -10.233 5.732 8.277 1.00 97.31 72 GLN A N 1
ATOM 553 C CA . GLN A 1 72 ? -10.261 4.346 8.749 1.00 97.31 72 GLN A CA 1
ATOM 554 C C . GLN A 1 72 ? -8.835 3.813 8.887 1.00 97.31 72 GLN A C 1
ATOM 556 O O . GLN A 1 72 ? -7.942 4.234 8.153 1.00 97.31 72 GLN A O 1
ATOM 561 N N . LYS A 1 73 ? -8.619 2.879 9.815 1.00 96.62 73 LYS A N 1
ATOM 562 C CA . LYS A 1 73 ? -7.317 2.221 9.974 1.00 96.62 73 LYS A CA 1
ATOM 563 C C . LYS A 1 73 ? -7.042 1.283 8.794 1.00 96.62 73 LYS A C 1
ATOM 565 O O . LYS A 1 73 ? -7.989 0.716 8.247 1.00 96.62 73 LYS A O 1
ATOM 570 N N . PRO A 1 74 ? -5.774 1.107 8.400 1.00 95.81 74 PRO A N 1
ATOM 571 C CA . PRO A 1 74 ? -5.421 0.090 7.427 1.00 95.81 74 PRO A CA 1
ATOM 572 C C . PRO A 1 74 ? -5.565 -1.313 8.030 1.00 95.81 74 PRO A C 1
ATOM 574 O O . PRO A 1 74 ? -5.182 -1.556 9.172 1.00 95.81 74 PRO A O 1
ATOM 577 N N . GLU A 1 75 ? -6.100 -2.231 7.235 1.00 96.19 75 GLU A N 1
ATOM 578 C CA . GLU A 1 75 ? -6.377 -3.625 7.611 1.00 96.19 75 GLU A CA 1
ATOM 579 C C . GLU A 1 75 ? -5.811 -4.613 6.581 1.00 96.19 75 GLU A C 1
ATOM 581 O O . GLU A 1 75 ? -5.623 -5.788 6.887 1.00 96.19 75 GLU A O 1
ATOM 586 N N . ALA A 1 76 ? -5.470 -4.134 5.379 1.00 94.31 76 ALA A N 1
ATOM 587 C CA . ALA A 1 76 ? -4.891 -4.931 4.309 1.00 94.31 76 ALA A CA 1
ATOM 588 C C . ALA A 1 76 ? -3.755 -4.187 3.591 1.00 94.31 76 ALA A C 1
ATOM 590 O O . ALA A 1 76 ? -3.775 -2.964 3.451 1.00 94.31 76 ALA A O 1
ATOM 591 N N . GLY A 1 77 ? -2.771 -4.947 3.107 1.00 94.19 77 GLY A N 1
ATOM 592 C CA . GLY A 1 77 ? -1.824 -4.474 2.100 1.00 94.19 77 GLY A CA 1
ATOM 593 C C . GLY A 1 77 ? -2.412 -4.742 0.722 1.00 94.19 77 GLY A C 1
ATOM 594 O O . GLY A 1 77 ? -2.441 -5.893 0.289 1.00 94.19 77 GLY A O 1
ATOM 595 N N . ALA A 1 78 ? -2.913 -3.698 0.070 1.00 94.25 78 ALA A N 1
ATOM 596 C CA . ALA A 1 78 ? -3.551 -3.786 -1.235 1.00 94.25 78 ALA A CA 1
ATOM 597 C C . ALA A 1 78 ? -2.511 -3.718 -2.349 1.00 94.25 78 ALA A C 1
ATOM 599 O O . ALA A 1 78 ? -1.579 -2.915 -2.267 1.00 94.25 78 ALA A O 1
ATOM 600 N N . HIS A 1 79 ? -2.697 -4.521 -3.395 1.00 94.50 79 HIS A N 1
ATOM 601 C CA . HIS A 1 79 ? -1.878 -4.411 -4.593 1.00 94.50 79 HIS A CA 1
ATOM 602 C C . HIS A 1 79 ? -2.393 -3.256 -5.442 1.00 94.50 79 HIS A C 1
ATOM 604 O O . HIS A 1 79 ? -3.589 -3.146 -5.701 1.00 94.50 79 HIS A O 1
ATOM 610 N N . VAL A 1 80 ? -1.491 -2.394 -5.888 1.00 94.44 80 VAL A N 1
ATOM 611 C CA . VAL A 1 80 ? -1.826 -1.252 -6.731 1.00 94.44 80 VAL A CA 1
ATOM 612 C C . VAL A 1 80 ? -0.819 -1.091 -7.861 1.00 94.44 80 VAL A C 1
ATOM 614 O O . VAL A 1 80 ? 0.341 -1.481 -7.741 1.00 94.44 80 VAL A O 1
ATOM 617 N N . GLN A 1 81 ? -1.256 -0.482 -8.956 1.00 94.38 81 GLN A N 1
ATOM 618 C CA . GLN A 1 81 ? -0.371 0.066 -9.984 1.00 94.38 81 GLN A CA 1
ATOM 619 C C . GLN A 1 81 ? -0.598 1.568 -10.063 1.00 94.38 81 GLN A C 1
ATOM 621 O O . GLN A 1 81 ? -1.709 2.033 -9.830 1.00 94.38 81 GLN A O 1
ATOM 626 N N . LYS A 1 82 ? 0.433 2.338 -10.409 1.00 93.81 82 LYS A N 1
ATOM 627 C CA . LYS A 1 82 ? 0.225 3.751 -10.739 1.00 93.81 82 LYS A CA 1
ATOM 628 C C . LYS A 1 82 ? -0.619 3.853 -12.008 1.00 93.81 82 LYS A C 1
ATOM 630 O O . LYS A 1 82 ? -0.447 3.063 -12.935 1.00 93.81 82 LYS A O 1
ATOM 635 N N . ASP A 1 83 ? -1.441 4.893 -12.102 1.00 90.19 83 ASP A N 1
ATOM 636 C CA . ASP A 1 83 ? -2.241 5.159 -13.310 1.00 90.19 83 ASP A CA 1
ATOM 637 C C . ASP A 1 83 ? -1.393 5.731 -14.470 1.00 90.19 83 ASP A C 1
ATOM 639 O O . ASP A 1 83 ? -1.903 6.073 -15.535 1.00 90.19 83 ASP A O 1
ATOM 643 N N . SER A 1 84 ? -0.071 5.805 -14.290 1.00 87.25 84 SER A N 1
ATOM 644 C CA . SER A 1 84 ? 0.891 6.222 -15.309 1.00 87.25 84 SER A CA 1
ATOM 645 C C . SER A 1 84 ? 1.228 5.086 -16.277 1.00 87.25 84 SER A C 1
ATOM 647 O O . SER A 1 84 ? 1.373 3.926 -15.899 1.00 87.25 84 SER A O 1
ATOM 649 N N . THR A 1 85 ? 1.431 5.424 -17.550 1.00 84.38 85 THR A N 1
ATOM 650 C CA . THR A 1 85 ? 1.921 4.478 -18.564 1.00 84.38 85 THR A CA 1
ATOM 651 C C .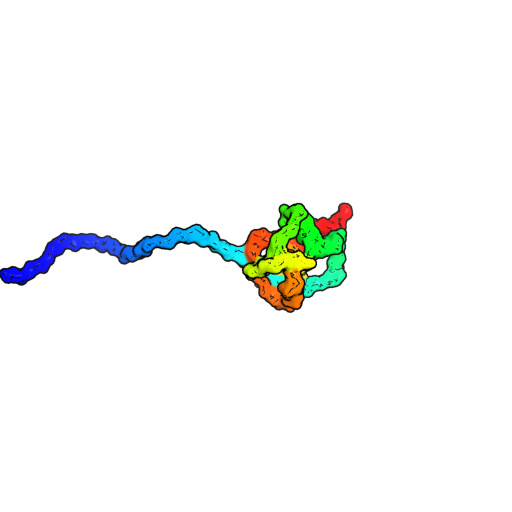 THR A 1 85 ? 3.417 4.191 -18.444 1.00 84.38 85 THR A C 1
ATOM 653 O O . THR A 1 85 ? 3.863 3.158 -18.937 1.00 84.38 85 THR A O 1
ATOM 656 N N . ALA A 1 86 ? 4.180 5.074 -17.792 1.00 89.69 86 ALA A N 1
ATOM 657 C CA . ALA A 1 86 ? 5.632 4.955 -17.654 1.00 89.69 86 ALA A CA 1
ATOM 658 C C . ALA A 1 86 ? 6.060 3.948 -16.575 1.00 89.69 86 ALA A C 1
ATOM 660 O O . ALA A 1 86 ? 7.182 3.453 -16.608 1.00 89.69 86 ALA A O 1
ATOM 661 N N . ASP A 1 87 ? 5.175 3.656 -15.622 1.00 89.38 87 ASP A N 1
ATOM 662 C CA . ASP A 1 87 ? 5.459 2.797 -14.480 1.00 89.38 87 ASP A CA 1
ATOM 663 C C . ASP A 1 87 ? 4.303 1.819 -14.263 1.00 89.38 87 ASP A C 1
ATOM 665 O O . ASP A 1 87 ? 3.242 2.176 -13.752 1.00 89.38 87 ASP A O 1
ATOM 669 N N . ARG A 1 88 ? 4.528 0.574 -14.684 1.00 88.00 88 ARG A N 1
ATOM 670 C CA . ARG A 1 88 ? 3.598 -0.553 -14.531 1.00 88.00 88 ARG A CA 1
ATOM 671 C C . ARG A 1 88 ? 4.017 -1.490 -13.395 1.00 88.00 88 ARG A C 1
ATOM 673 O O . ARG A 1 88 ? 3.637 -2.660 -13.380 1.00 88.00 88 ARG A O 1
ATOM 680 N N . GLY A 1 89 ? 4.844 -0.995 -12.472 1.00 91.75 89 GLY A N 1
ATOM 681 C CA . GLY A 1 89 ? 5.257 -1.731 -11.288 1.00 91.75 89 GLY A CA 1
ATOM 682 C C . GLY A 1 89 ? 4.071 -2.059 -10.385 1.00 91.75 89 GLY A C 1
ATOM 683 O O . GLY A 1 89 ? 3.104 -1.303 -10.298 1.00 91.75 89 GLY A O 1
ATOM 684 N N . TRP A 1 90 ? 4.152 -3.205 -9.714 1.00 93.56 90 TRP A N 1
ATOM 685 C CA . TRP A 1 90 ? 3.162 -3.621 -8.728 1.00 93.56 90 TRP A CA 1
ATOM 686 C C . TRP A 1 90 ? 3.635 -3.181 -7.357 1.00 93.56 90 TRP A C 1
ATOM 688 O O . TRP A 1 90 ? 4.749 -3.504 -6.933 1.00 93.56 90 TRP A O 1
ATOM 698 N N . TYR A 1 91 ? 2.773 -2.456 -6.666 1.00 94.88 91 TYR A N 1
ATOM 699 C CA . TYR A 1 91 ? 3.066 -1.872 -5.375 1.00 94.88 91 TYR A CA 1
ATOM 700 C C . TYR A 1 91 ? 2.085 -2.356 -4.329 1.00 94.88 91 TYR A C 1
ATOM 702 O O . TYR A 1 91 ? 0.982 -2.789 -4.644 1.00 94.88 91 TYR A O 1
ATOM 710 N N . ILE A 1 92 ? 2.488 -2.238 -3.075 1.00 95.19 92 ILE A N 1
ATOM 711 C CA . ILE A 1 92 ? 1.645 -2.438 -1.914 1.00 95.19 92 ILE A CA 1
ATOM 712 C C . ILE A 1 92 ? 1.389 -1.077 -1.275 1.00 95.19 92 ILE A C 1
ATOM 714 O O . ILE A 1 92 ? 2.319 -0.277 -1.126 1.00 95.19 92 ILE A O 1
ATOM 718 N N . VAL A 1 93 ? 0.143 -0.840 -0.865 1.00 95.69 93 VAL A N 1
ATOM 719 C CA . VAL A 1 93 ? -0.262 0.279 -0.001 1.00 95.69 93 VAL A CA 1
ATOM 720 C C . VAL A 1 93 ? -1.192 -0.200 1.119 1.00 95.69 93 VAL A C 1
ATOM 722 O O . VAL A 1 93 ? -1.929 -1.169 0.933 1.00 95.69 93 VAL A O 1
ATOM 725 N N . PRO A 1 94 ? -1.184 0.455 2.290 1.00 95.94 94 PRO A N 1
ATOM 726 C CA . PRO A 1 94 ? -2.016 0.074 3.420 1.00 95.94 94 PRO A CA 1
ATOM 727 C C . PRO A 1 94 ? -3.421 0.675 3.258 1.00 95.94 94 PRO A C 1
ATOM 729 O O . PRO A 1 94 ? -3.601 1.890 3.348 1.00 95.94 94 PRO A O 1
ATOM 732 N N . LEU A 1 95 ? -4.431 -0.170 3.039 1.00 95.88 95 LEU A N 1
ATOM 733 C CA . LEU A 1 95 ? -5.833 0.237 2.887 1.00 95.88 95 LEU A CA 1
ATOM 734 C C . LEU A 1 95 ? -6.715 -0.350 3.989 1.00 95.88 95 LEU A C 1
ATOM 736 O O . LEU A 1 95 ? -6.431 -1.414 4.540 1.00 95.88 95 LEU A O 1
ATOM 740 N N . CYS A 1 96 ? -7.808 0.343 4.307 1.00 96.88 96 CYS A N 1
ATOM 741 C CA . CYS A 1 96 ? -8.896 -0.232 5.101 1.00 96.88 96 CYS A CA 1
ATOM 742 C C . CYS A 1 96 ? -9.687 -1.258 4.274 1.00 96.88 96 CYS A C 1
ATOM 744 O O . CYS A 1 96 ? -9.624 -1.248 3.040 1.00 96.88 96 CYS A O 1
ATOM 746 N N . SER A 1 97 ? -10.490 -2.099 4.933 1.00 95.81 97 SER A N 1
ATOM 747 C CA . SER A 1 97 ? -11.277 -3.133 4.243 1.00 95.81 97 SER A CA 1
ATOM 748 C C . SER A 1 97 ? -12.193 -2.574 3.149 1.00 95.81 97 SER A C 1
ATOM 750 O O . SER A 1 97 ? -12.333 -3.191 2.096 1.00 95.81 97 SER A O 1
ATOM 752 N N . LYS A 1 98 ? -12.768 -1.378 3.355 1.00 96.06 98 LYS A N 1
ATOM 753 C CA . LYS A 1 98 ? -13.652 -0.726 2.375 1.00 96.06 98 LYS A CA 1
ATOM 754 C C . LYS A 1 98 ? -12.929 -0.427 1.058 1.00 96.06 98 LYS A C 1
ATOM 756 O O . LYS A 1 98 ? -13.381 -0.891 0.022 1.00 96.06 98 LYS A O 1
ATOM 761 N N . HIS A 1 99 ? -11.822 0.318 1.094 1.00 96.06 99 HIS A N 1
ATOM 762 C CA . HIS A 1 99 ? -11.090 0.683 -0.129 1.00 96.06 99 HIS A CA 1
ATOM 763 C C . HIS A 1 99 ? -10.358 -0.517 -0.741 1.00 96.06 99 HIS A C 1
ATOM 765 O O . HIS A 1 99 ? -10.217 -0.604 -1.958 1.00 96.06 99 HIS A O 1
ATOM 771 N N . ASN A 1 100 ? -9.944 -1.488 0.081 1.00 94.69 100 ASN A N 1
ATOM 772 C CA . ASN A 1 100 ? -9.360 -2.725 -0.428 1.00 94.69 100 ASN A CA 1
ATOM 773 C C . ASN A 1 100 ? -10.369 -3.558 -1.245 1.00 94.69 100 ASN A C 1
ATOM 775 O O . ASN A 1 100 ? -9.975 -4.194 -2.218 1.00 94.69 100 ASN A O 1
ATOM 779 N N . ALA A 1 101 ? -11.659 -3.520 -0.893 1.00 93.44 101 ALA A N 1
ATOM 780 C CA . ALA A 1 101 ? -12.724 -4.199 -1.636 1.00 93.44 101 ALA A CA 1
ATOM 781 C C . ALA A 1 101 ? -13.076 -3.523 -2.977 1.00 93.44 101 ALA A C 1
ATOM 783 O O . ALA A 1 101 ? -13.763 -4.116 -3.806 1.00 93.44 101 ALA A O 1
ATOM 784 N N . GLU A 1 102 ? -12.608 -2.296 -3.219 1.00 92.50 102 GLU A N 1
ATOM 785 C CA . GLU A 1 102 ? -12.860 -1.544 -4.452 1.00 92.50 102 GLU A CA 1
ATOM 786 C C . GLU A 1 102 ? -11.840 -1.870 -5.550 1.00 92.50 102 GLU A C 1
ATOM 788 O O . GLU A 1 102 ? -11.199 -0.998 -6.135 1.00 92.50 102 GLU A O 1
ATOM 793 N N . THR A 1 103 ? -11.681 -3.158 -5.836 1.00 90.12 103 THR A N 1
ATOM 794 C CA . THR A 1 103 ? -10.784 -3.639 -6.885 1.00 90.12 103 THR A CA 1
ATOM 795 C C . THR A 1 103 ? -11.175 -3.075 -8.255 1.00 90.12 103 THR A C 1
ATOM 797 O O . THR A 1 103 ? -12.349 -3.009 -8.614 1.00 90.12 103 THR A O 1
ATOM 800 N N . GLY A 1 104 ? -10.175 -2.670 -9.034 1.00 90.62 104 GLY A N 1
ATOM 801 C CA . GLY A 1 104 ? -10.321 -2.047 -10.347 1.00 90.62 104 GLY A CA 1
ATOM 802 C C . GLY A 1 104 ? -10.613 -0.546 -10.308 1.00 90.62 104 GLY A C 1
ATOM 803 O O . GLY A 1 104 ? -10.654 0.073 -11.368 1.00 90.62 104 GLY A O 1
ATOM 804 N N . LYS A 1 105 ? -10.805 0.055 -9.125 1.00 93.00 105 LYS A N 1
ATOM 805 C CA . LYS A 1 105 ? -10.987 1.505 -8.998 1.00 93.00 105 LYS A CA 1
ATOM 806 C C . LYS A 1 105 ? -9.658 2.226 -8.787 1.00 93.00 105 LYS A C 1
ATOM 808 O O . LYS A 1 105 ? -8.756 1.709 -8.123 1.00 93.00 105 LYS A O 1
ATOM 813 N N . SER A 1 106 ? -9.582 3.443 -9.320 1.00 94.38 106 SER A N 1
ATOM 814 C CA . SER A 1 106 ? -8.522 4.393 -8.994 1.00 94.38 106 SER A CA 1
ATOM 815 C C . SER A 1 106 ? -8.748 4.994 -7.608 1.00 94.38 106 SER A C 1
ATOM 817 O O . SER A 1 106 ? -9.873 5.317 -7.228 1.00 94.38 106 SER A O 1
ATOM 819 N N . LEU A 1 107 ? -7.647 5.169 -6.898 1.00 94.94 107 LEU A N 1
ATOM 820 C CA . LEU A 1 107 ? -7.504 5.707 -5.557 1.00 94.94 107 LEU A CA 1
ATOM 821 C C . LEU A 1 107 ? -6.528 6.883 -5.628 1.00 94.94 107 LEU A C 1
ATOM 823 O O . LEU A 1 107 ? -5.552 6.840 -6.386 1.00 94.94 107 LEU A O 1
ATOM 827 N N . ASP A 1 108 ? -6.787 7.932 -4.859 1.00 95.88 108 ASP A N 1
ATOM 828 C CA . ASP A 1 108 ? -5.889 9.071 -4.734 1.00 95.88 108 ASP A CA 1
ATOM 829 C C . ASP A 1 108 ? -5.093 8.910 -3.440 1.00 95.88 108 ASP A C 1
ATOM 831 O O . ASP A 1 108 ? -5.592 9.095 -2.334 1.00 95.88 108 ASP A O 1
ATOM 835 N N . VAL A 1 109 ? -3.824 8.533 -3.573 1.00 93.69 109 VAL A N 1
ATOM 836 C CA . VAL A 1 109 ? -2.944 8.264 -2.436 1.00 93.69 109 VAL A CA 1
ATOM 837 C C . VAL A 1 109 ? -2.044 9.468 -2.192 1.00 93.69 109 VAL A C 1
ATOM 839 O O . VAL A 1 109 ? -1.507 10.057 -3.127 1.00 93.69 109 VAL A O 1
ATOM 842 N N . SER A 1 110 ? -1.860 9.846 -0.928 1.00 84.62 110 SER A N 1
ATOM 843 C CA . SER A 1 110 ? -0.915 10.908 -0.558 1.00 84.62 110 SER A CA 1
ATOM 844 C C . SER A 1 110 ? 0.510 10.550 -0.991 1.00 84.62 110 SER A C 1
ATOM 846 O O . SER A 1 110 ? 0.962 9.442 -0.711 1.00 84.62 110 SER A O 1
ATOM 848 N N . ASP A 1 111 ? 1.270 11.489 -1.564 1.00 79.69 111 ASP A N 1
ATOM 849 C CA . ASP A 1 111 ? 2.692 11.278 -1.901 1.00 79.69 111 ASP A CA 1
ATOM 850 C C . ASP A 1 111 ? 3.569 10.922 -0.682 1.00 79.69 111 ASP A C 1
ATOM 852 O O . ASP A 1 111 ? 4.662 10.368 -0.816 1.00 79.69 111 ASP A O 1
ATOM 856 N N . SER A 1 112 ? 3.091 11.201 0.536 1.00 83.75 112 SER A N 1
ATOM 857 C CA . SER A 1 112 ? 3.746 10.750 1.769 1.00 83.75 112 SER A CA 1
ATOM 858 C C . SER A 1 112 ? 3.627 9.239 2.008 1.00 83.75 112 SER A C 1
ATOM 860 O O . SER A 1 112 ? 4.444 8.668 2.736 1.00 83.75 112 SER A O 1
ATOM 862 N N . THR A 1 113 ? 2.645 8.565 1.405 1.00 90.62 113 THR A N 1
ATOM 863 C CA . THR A 1 113 ? 2.516 7.111 1.472 1.00 90.62 113 THR A CA 1
ATOM 864 C C . THR A 1 113 ? 3.546 6.459 0.560 1.00 90.62 113 THR A C 1
ATOM 866 O O . THR A 1 113 ? 3.571 6.663 -0.651 1.00 90.62 113 THR A O 1
ATOM 869 N N . LYS A 1 114 ? 4.391 5.604 1.135 1.00 94.12 114 LYS A N 1
ATOM 870 C CA . LYS A 1 114 ? 5.345 4.818 0.353 1.00 94.12 114 LYS A CA 1
ATOM 871 C C . LYS A 1 114 ? 4.630 3.758 -0.481 1.00 94.12 114 LYS A C 1
ATOM 873 O O . LYS A 1 114 ? 3.886 2.941 0.054 1.00 94.12 114 LYS A O 1
ATOM 878 N N . LEU A 1 115 ? 4.927 3.731 -1.777 1.00 94.62 115 LEU A N 1
ATOM 879 C CA . LEU A 1 115 ? 4.587 2.625 -2.666 1.00 94.62 115 LEU A CA 1
ATOM 880 C C . LEU A 1 115 ? 5.679 1.558 -2.561 1.00 94.62 115 LEU A C 1
ATOM 882 O O . LEU A 1 115 ? 6.781 1.724 -3.082 1.00 94.62 115 LEU A O 1
ATOM 886 N N . VAL A 1 116 ? 5.393 0.480 -1.837 1.00 95.25 116 VAL A N 1
ATOM 887 C CA . VAL A 1 116 ? 6.359 -0.597 -1.581 1.00 95.25 116 VAL A CA 1
ATOM 888 C C . VAL A 1 116 ? 6.296 -1.613 -2.711 1.00 95.25 116 VAL A C 1
ATOM 890 O O . VAL A 1 116 ? 5.207 -2.056 -3.041 1.00 95.25 116 VAL A O 1
ATOM 893 N N . SER A 1 117 ? 7.429 -2.026 -3.283 1.00 94.31 117 SER A N 1
ATOM 894 C CA . SER A 1 117 ? 7.435 -3.056 -4.335 1.00 94.31 117 SER A CA 1
ATOM 895 C C . SER A 1 117 ? 6.764 -4.353 -3.858 1.00 94.31 117 SER A C 1
ATOM 897 O O . SER A 1 117 ? 7.084 -4.878 -2.785 1.00 94.31 117 SER A O 1
ATOM 899 N N . ALA A 1 118 ? 5.846 -4.881 -4.669 1.00 93.00 118 ALA A N 1
ATOM 900 C CA . ALA A 1 118 ? 5.241 -6.198 -4.482 1.00 93.00 118 ALA A CA 1
ATOM 901 C C . ALA A 1 118 ? 6.126 -7.334 -5.034 1.00 93.00 118 ALA A C 1
ATOM 903 O O . ALA A 1 118 ? 5.820 -8.509 -4.836 1.00 93.00 118 ALA A O 1
ATOM 904 N N . ASN A 1 119 ? 7.234 -7.017 -5.718 1.00 92.00 119 ASN A N 1
ATOM 905 C CA . ASN A 1 119 ? 8.140 -8.023 -6.263 1.00 92.00 119 ASN A CA 1
ATOM 906 C C . ASN A 1 119 ? 8.863 -8.758 -5.125 1.00 92.00 119 ASN A C 1
ATOM 908 O O . ASN A 1 119 ? 9.820 -8.250 -4.531 1.00 92.00 119 ASN A O 1
ATOM 912 N N . VAL A 1 120 ? 8.420 -9.983 -4.832 1.00 90.56 120 VAL A N 1
ATOM 913 C CA . VAL A 1 120 ? 8.978 -10.807 -3.753 1.00 90.56 120 VAL A CA 1
ATOM 914 C C . VAL A 1 120 ? 10.468 -11.075 -3.952 1.00 90.56 120 VAL A C 1
ATOM 916 O O . VAL A 1 120 ? 11.219 -11.033 -2.985 1.00 90.56 120 VAL A O 1
ATOM 919 N N . SER A 1 121 ? 10.939 -11.280 -5.185 1.00 89.94 121 SER A N 1
ATOM 920 C CA . SER A 1 121 ? 12.356 -11.576 -5.453 1.00 89.94 121 SER A CA 1
ATOM 921 C C . SER A 1 121 ? 13.291 -10.419 -5.076 1.00 89.94 121 SER A C 1
ATOM 923 O O . SER A 1 121 ? 14.430 -10.638 -4.665 1.00 89.94 121 SER A O 1
ATOM 925 N N . GLU A 1 122 ? 12.793 -9.184 -5.130 1.00 88.69 122 GLU A N 1
ATOM 926 C CA . GLU A 1 122 ? 13.537 -7.981 -4.756 1.00 88.69 122 GLU A CA 1
ATOM 927 C C . GLU A 1 122 ? 13.445 -7.669 -3.258 1.00 88.69 122 GLU A C 1
ATOM 929 O O . GLU A 1 122 ? 14.307 -6.966 -2.722 1.00 88.69 122 GLU A O 1
ATOM 934 N N . THR A 1 123 ? 12.435 -8.221 -2.583 1.00 91.56 123 THR A N 1
ATOM 935 C CA . THR A 1 123 ? 12.033 -7.861 -1.220 1.00 91.56 123 THR A CA 1
ATOM 936 C C . THR A 1 123 ? 12.183 -9.033 -0.245 1.00 91.56 123 THR A C 1
ATOM 938 O O . THR A 1 123 ? 13.269 -9.254 0.289 1.00 91.56 123 THR A O 1
ATOM 941 N N . CYS A 1 124 ? 11.111 -9.773 0.041 1.00 90.44 124 CYS A N 1
ATOM 942 C CA . CYS A 1 124 ? 11.062 -10.803 1.082 1.00 90.44 124 CYS A CA 1
ATOM 943 C C . CYS A 1 124 ? 11.452 -12.202 0.590 1.00 90.44 124 CYS A C 1
ATOM 945 O O . CYS A 1 124 ? 11.512 -13.139 1.376 1.00 90.44 124 CYS A O 1
ATOM 947 N N . GLY A 1 125 ? 11.725 -12.354 -0.702 1.00 86.19 125 GLY A N 1
ATOM 948 C CA . GLY A 1 125 ? 12.058 -13.606 -1.366 1.00 86.19 125 GLY A CA 1
ATOM 949 C C . GLY A 1 125 ? 13.544 -13.952 -1.367 1.00 86.19 125 GLY A C 1
ATOM 950 O O . GLY A 1 125 ? 13.854 -15.132 -1.557 1.00 86.19 125 GLY A O 1
ATOM 951 N N . LYS A 1 126 ? 14.425 -12.972 -1.124 1.00 73.94 126 LYS A N 1
ATOM 952 C CA . LYS A 1 126 ? 15.883 -13.154 -1.066 1.00 73.94 126 LYS A CA 1
ATOM 953 C C . LYS A 1 126 ? 16.234 -14.151 0.046 1.00 73.94 126 LYS A C 1
ATOM 955 O O . LYS A 1 126 ? 15.776 -13.990 1.175 1.00 73.94 126 LYS A O 1
ATOM 960 N N . LYS A 1 127 ? 16.948 -15.217 -0.325 1.00 56.50 127 LYS A N 1
ATOM 961 C CA . LYS A 1 127 ? 17.521 -16.204 0.599 1.00 56.50 127 LYS A CA 1
ATOM 962 C C . LYS A 1 127 ? 18.869 -15.710 1.095 1.00 56.50 127 LYS A C 1
ATOM 964 O O . LYS A 1 127 ? 19.567 -15.076 0.273 1.00 56.50 127 LYS A O 1
#

Secondary structure (DSSP, 8-state):
----------------------------EEEEEEPPPPTTS--SSS-HHHHHHHHTT-SS--SS-SBTT--SPP-EEEEEEES-SS----EEEEE-HHHHT-TT-EEEEETTS--EE--GGGTT---

pLDDT: mean 80.02, std 20.53, range [31.47, 97.31]

Radius of gyration: 25.21 Å; chains: 1; bounding box: 33×96×31 Å

Sequence (127 aa):
MLNAHGPGSVQYEITHNLPYDQTTTKETLTKVTNINGTSDNTCKCSSWLEHWKKYGGGSELPKWCAEKGCVQKPEAGAHVQKDSTADRGWYIVPLCSKHNAETGKSLDVSDSTKLVSANVSETCGKK